Protein AF-A0A7S3PBX7-F1 (afdb_monomer_lite)

Secondary structure (DSSP, 8-state):
--S-------TBTTTB-S------EEETTEEES-TTTTPPP---HHHHHHHHHHHHHS---EEE---TT-PBPTTS-B------PPEEES-HHHHHHHHHHTSGGGTS--HHHHHHHTTTTSTTS--EEEEEETTTTEEEEE-------TTTT-

Organism: NCBI:txid265554

Structure (mmCIF, N/CA/C/O backbone):
data_AF-A0A7S3PBX7-F1
#
_entry.id   AF-A0A7S3PBX7-F1
#
loop_
_atom_site.group_PDB
_atom_site.id
_atom_site.type_symbol
_atom_site.label_atom_id
_atom_site.label_alt_id
_atom_site.label_comp_id
_atom_site.label_asym_id
_atom_site.label_entity_id
_atom_site.label_seq_id
_atom_site.pdbx_PDB_ins_code
_atom_site.Cartn_x
_atom_site.Cartn_y
_atom_site.Cartn_z
_atom_site.occupancy
_atom_site.B_iso_or_equiv
_atom_site.auth_seq_id
_atom_site.auth_comp_id
_atom_site.auth_asym_id
_atom_site.auth_atom_id
_atom_site.pdbx_PDB_model_num
ATOM 1 N N . MET A 1 1 ? 31.589 2.709 -25.641 1.00 61.72 1 MET A N 1
ATOM 2 C CA . MET A 1 1 ? 31.543 1.356 -25.037 1.00 61.72 1 MET A CA 1
ATOM 3 C C . MET A 1 1 ? 31.392 0.2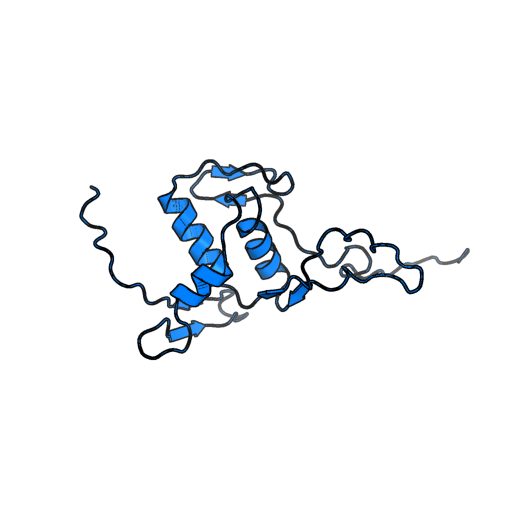75 -26.119 1.00 61.72 1 MET A C 1
ATOM 5 O O . MET A 1 1 ? 30.403 -0.437 -26.129 1.00 61.72 1 MET A O 1
ATOM 9 N N . GLY A 1 2 ? 32.336 0.148 -27.059 1.00 80.00 2 GLY A N 1
ATOM 10 C CA . GLY A 1 2 ? 32.162 -0.765 -28.207 1.00 80.00 2 GLY A CA 1
ATOM 11 C C . GLY A 1 2 ? 32.556 -2.228 -27.966 1.00 80.00 2 GLY A C 1
ATOM 12 O O . GLY A 1 2 ? 32.217 -3.072 -28.780 1.00 80.00 2 GLY A O 1
ATOM 13 N N . ASN A 1 3 ? 33.272 -2.531 -26.876 1.00 89.56 3 ASN A N 1
ATOM 14 C CA . ASN A 1 3 ? 33.897 -3.844 -26.653 1.00 89.56 3 ASN A CA 1
ATOM 15 C C . ASN A 1 3 ? 33.568 -4.449 -25.271 1.00 89.56 3 ASN A C 1
ATOM 17 O O . ASN A 1 3 ? 34.350 -5.218 -24.719 1.00 89.56 3 ASN A O 1
ATOM 21 N N . ALA A 1 4 ? 32.448 -4.042 -24.661 1.00 91.25 4 ALA A N 1
ATOM 22 C CA . ALA A 1 4 ? 31.996 -4.615 -23.394 1.00 91.25 4 ALA A CA 1
ATOM 23 C C . ALA A 1 4 ? 31.315 -5.969 -23.653 1.00 91.25 4 ALA A C 1
ATOM 25 O O . ALA A 1 4 ? 30.336 -6.023 -24.392 1.00 91.25 4 ALA A O 1
ATOM 26 N N . THR A 1 5 ? 31.817 -7.047 -23.045 1.00 91.94 5 THR A N 1
ATOM 27 C CA . THR A 1 5 ? 31.269 -8.408 -23.213 1.00 91.94 5 THR A CA 1
ATOM 28 C C . THR A 1 5 ? 30.254 -8.786 -22.135 1.00 91.94 5 THR A C 1
ATOM 30 O O . THR A 1 5 ? 29.434 -9.673 -22.352 1.00 91.94 5 THR A O 1
ATOM 33 N N . ASN A 1 6 ? 30.284 -8.110 -20.979 1.00 91.06 6 ASN A N 1
ATOM 34 C CA . ASN A 1 6 ? 29.420 -8.397 -19.835 1.00 91.06 6 ASN A CA 1
ATOM 35 C C . ASN A 1 6 ? 28.899 -7.094 -19.214 1.00 91.06 6 ASN A C 1
ATOM 37 O O . ASN A 1 6 ? 29.666 -6.154 -19.003 1.00 91.06 6 ASN A O 1
ATOM 41 N N . ILE A 1 7 ? 27.608 -7.067 -18.869 1.00 90.06 7 ILE A N 1
ATOM 42 C CA . ILE A 1 7 ? 26.978 -5.982 -18.110 1.00 90.06 7 ILE A CA 1
ATOM 43 C C . ILE A 1 7 ? 26.280 -6.594 -16.896 1.00 90.06 7 ILE A C 1
ATOM 45 O O . ILE A 1 7 ? 25.334 -7.366 -17.038 1.00 90.06 7 ILE A O 1
ATOM 49 N N . CYS A 1 8 ? 26.739 -6.227 -15.702 1.00 90.06 8 CYS A N 1
ATOM 50 C CA . CYS A 1 8 ? 26.118 -6.612 -14.439 1.00 90.06 8 CYS A CA 1
ATOM 51 C C . CYS A 1 8 ? 25.322 -5.417 -13.902 1.00 90.06 8 CYS A C 1
ATOM 53 O O . CYS A 1 8 ? 25.852 -4.610 -13.142 1.00 90.06 8 CYS A O 1
ATOM 55 N N . SER A 1 9 ? 24.076 -5.261 -14.349 1.00 90.62 9 SER A N 1
ATOM 56 C CA . SER A 1 9 ? 23.207 -4.167 -13.899 1.00 90.62 9 SER A CA 1
ATOM 57 C C . SER A 1 9 ? 22.480 -4.513 -12.604 1.00 90.62 9 SER A C 1
ATOM 59 O O . SER A 1 9 ? 21.980 -5.627 -12.442 1.00 90.62 9 SER A O 1
ATOM 61 N N . ASP A 1 10 ? 22.361 -3.529 -11.714 1.00 92.50 10 ASP A N 1
ATOM 62 C CA . ASP A 1 10 ? 21.442 -3.602 -10.579 1.00 92.50 10 ASP A CA 1
ATOM 63 C C . ASP A 1 10 ? 19.986 -3.415 -11.051 1.00 92.50 10 ASP A C 1
ATOM 65 O O . ASP A 1 10 ? 19.707 -2.804 -12.083 1.00 92.50 10 ASP A O 1
ATOM 69 N N . LYS A 1 11 ? 19.019 -3.947 -10.305 1.00 91.06 11 LYS A N 1
ATOM 70 C CA . LYS A 1 11 ? 17.596 -3.831 -10.636 1.00 91.06 11 LYS A CA 1
ATOM 71 C C . LYS A 1 11 ? 17.018 -2.491 -10.185 1.00 91.06 11 LYS A C 1
ATOM 73 O O . LYS A 1 11 ? 16.272 -1.845 -10.927 1.00 91.06 11 LYS A O 1
ATOM 78 N N . THR A 1 12 ? 17.292 -2.100 -8.946 1.00 82.38 12 THR A N 1
ATOM 79 C CA . THR A 1 12 ? 16.560 -1.016 -8.283 1.00 82.38 12 THR A CA 1
ATOM 80 C C . THR A 1 12 ? 17.247 0.317 -8.538 1.00 82.38 12 THR A C 1
ATOM 82 O O . THR A 1 12 ? 18.362 0.528 -8.092 1.00 82.38 12 THR A O 1
ATOM 85 N N . GLY A 1 13 ? 16.588 1.237 -9.244 1.00 80.00 13 GLY A N 1
ATOM 86 C CA . GLY A 1 13 ? 17.195 2.523 -9.610 1.00 80.00 13 GLY A CA 1
ATOM 87 C C . GLY A 1 13 ? 18.068 2.478 -10.869 1.00 80.00 13 GLY A C 1
ATOM 88 O O . GLY A 1 13 ? 18.607 3.508 -11.255 1.00 80.00 13 GLY A O 1
ATOM 89 N N . THR A 1 14 ? 18.187 1.322 -11.534 1.00 88.31 14 THR A N 1
ATOM 90 C CA . THR A 1 14 ? 18.795 1.205 -12.874 1.00 88.31 14 THR A CA 1
ATOM 91 C C . THR A 1 14 ? 17.811 0.597 -13.871 1.00 88.31 14 THR A C 1
ATOM 93 O O . THR A 1 14 ? 17.386 1.282 -14.792 1.00 88.31 14 THR A O 1
ATOM 96 N N . LEU A 1 15 ? 17.371 -0.653 -13.670 1.00 91.31 15 LEU A N 1
ATOM 97 C CA . LEU A 1 15 ? 16.342 -1.266 -14.532 1.00 91.31 15 LEU A CA 1
ATOM 98 C C . LEU A 1 15 ? 14.920 -0.794 -14.204 1.00 91.31 15 LEU A C 1
ATOM 100 O O . LEU A 1 15 ? 1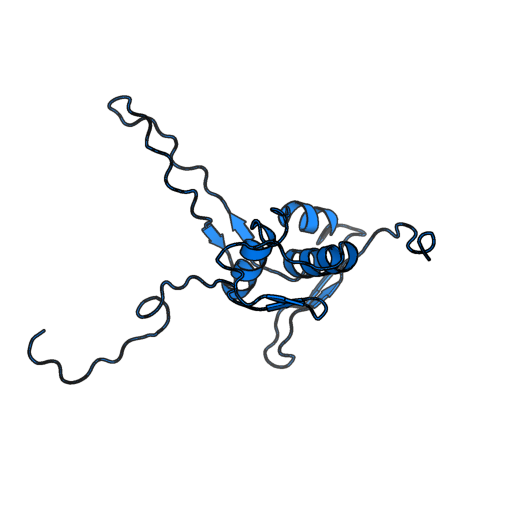4.011 -0.920 -15.018 1.00 91.31 15 LEU A O 1
ATOM 104 N N . THR A 1 16 ? 14.710 -0.287 -12.991 1.00 87.75 16 THR A N 1
ATOM 105 C CA . THR A 1 16 ? 13.412 0.189 -12.509 1.00 87.75 16 THR A CA 1
ATOM 106 C C . THR A 1 16 ? 13.546 1.591 -11.938 1.00 87.75 16 THR A C 1
ATOM 108 O O . THR A 1 16 ? 14.557 1.926 -11.324 1.00 87.75 16 THR A O 1
ATOM 111 N N . GLN A 1 17 ? 12.483 2.387 -12.051 1.00 85.06 17 GLN A N 1
ATOM 112 C CA . GLN A 1 17 ? 12.430 3.768 -11.552 1.00 85.06 17 GLN A CA 1
ATOM 113 C C . GLN A 1 17 ? 12.395 3.874 -10.018 1.00 85.06 17 GLN A C 1
ATOM 115 O O . GLN A 1 17 ? 12.172 4.952 -9.478 1.00 85.06 17 GLN A O 1
ATOM 120 N N . ASN A 1 18 ? 12.573 2.759 -9.296 1.00 83.94 18 ASN A N 1
ATOM 121 C CA . ASN A 1 18 ? 12.540 2.723 -7.835 1.00 83.94 18 ASN A CA 1
ATOM 122 C C . ASN A 1 18 ? 11.235 3.299 -7.237 1.00 83.94 18 ASN A C 1
ATOM 124 O O . ASN A 1 18 ? 11.214 3.797 -6.110 1.00 83.94 18 ASN A O 1
ATOM 128 N N . ARG A 1 19 ? 10.150 3.222 -8.017 1.00 85.38 19 ARG A N 1
ATOM 129 C CA . ARG A 1 19 ? 8.800 3.677 -7.692 1.00 85.38 19 ARG A CA 1
ATOM 130 C C . ARG A 1 19 ? 7.877 2.468 -7.733 1.00 85.38 19 ARG A C 1
ATOM 132 O O . ARG A 1 19 ? 7.699 1.857 -8.782 1.00 85.38 19 ARG A O 1
ATOM 139 N N . MET A 1 20 ? 7.334 2.108 -6.577 1.00 90.00 20 MET A N 1
ATOM 140 C CA . MET A 1 20 ? 6.411 0.984 -6.454 1.00 90.00 20 MET A CA 1
ATOM 141 C C . MET A 1 20 ? 4.985 1.479 -6.695 1.00 90.00 20 MET A C 1
ATOM 143 O O . MET A 1 20 ? 4.596 2.530 -6.186 1.00 90.00 20 MET A O 1
ATOM 147 N N . THR A 1 21 ? 4.205 0.716 -7.452 1.00 91.50 21 THR A N 1
ATOM 148 C CA . THR A 1 21 ? 2.774 0.944 -7.669 1.00 91.50 21 THR A CA 1
ATOM 149 C C . THR A 1 21 ? 2.030 -0.369 -7.484 1.00 91.50 21 THR A C 1
ATOM 151 O O . THR A 1 21 ? 2.570 -1.449 -7.736 1.00 91.50 21 THR A O 1
ATOM 154 N N . VAL A 1 22 ? 0.785 -0.287 -7.021 1.00 93.31 22 VAL A N 1
ATOM 155 C CA . VAL A 1 22 ? -0.120 -1.434 -7.074 1.00 93.31 22 VAL A CA 1
ATOM 156 C C . VAL A 1 22 ? -0.654 -1.500 -8.500 1.00 93.31 22 VAL A C 1
ATOM 158 O O . VAL A 1 22 ? -1.113 -0.485 -9.026 1.00 93.31 22 VAL A O 1
ATOM 161 N N . LEU A 1 23 ? -0.539 -2.667 -9.133 1.00 92.25 23 LEU A N 1
ATOM 162 C CA . LEU A 1 23 ? -1.081 -2.930 -10.473 1.00 92.25 23 LEU A CA 1
ATOM 163 C C . LEU A 1 23 ? -2.375 -3.740 -10.398 1.00 92.25 23 LEU A C 1
ATOM 165 O O . LEU A 1 23 ? -3.319 -3.468 -11.129 1.00 92.25 23 LEU A O 1
ATOM 169 N N . LYS A 1 24 ? -2.387 -4.758 -9.534 1.00 92.88 24 LYS A N 1
ATOM 170 C CA . LYS A 1 24 ? -3.489 -5.703 -9.368 1.00 92.88 24 LYS A CA 1
ATOM 171 C C . LYS A 1 24 ? -3.700 -6.007 -7.898 1.00 92.88 24 LYS A C 1
ATOM 173 O O . LYS A 1 24 ? -2.746 -5.969 -7.119 1.00 92.88 24 LYS A O 1
ATOM 178 N N . GLY A 1 25 ? -4.916 -6.393 -7.538 1.00 91.31 25 GLY A N 1
ATOM 179 C CA . GLY A 1 25 ? -5.220 -6.857 -6.191 1.00 91.31 25 GLY A CA 1
ATOM 180 C C . GLY A 1 25 ? -6.524 -7.636 -6.106 1.00 91.31 25 GLY A C 1
ATOM 181 O O . GLY A 1 25 ? -7.372 -7.573 -6.994 1.00 91.31 25 GLY A O 1
ATOM 182 N N . LEU A 1 26 ? -6.662 -8.386 -5.017 1.00 92.94 26 LEU A N 1
ATOM 183 C CA . LEU A 1 26 ? -7.892 -9.062 -4.626 1.00 92.94 26 LEU A CA 1
ATOM 184 C C . LEU A 1 26 ? -8.384 -8.404 -3.337 1.00 92.94 26 LEU A C 1
ATOM 186 O O . LEU A 1 26 ? -7.707 -8.476 -2.313 1.00 92.94 26 LEU A O 1
ATOM 190 N N . PHE A 1 27 ? -9.548 -7.770 -3.390 1.00 91.81 27 PHE A N 1
ATOM 191 C CA . PHE A 1 27 ? -10.103 -6.995 -2.286 1.00 91.81 27 PHE A CA 1
ATOM 192 C C . PHE A 1 27 ? -11.521 -7.481 -2.008 1.00 91.81 27 PHE A C 1
ATOM 194 O O . PHE A 1 27 ? -12.383 -7.347 -2.867 1.00 91.81 27 PHE A O 1
ATOM 201 N N . ALA A 1 28 ? -11.765 -8.062 -0.831 1.00 91.31 28 ALA A N 1
ATOM 202 C CA . ALA A 1 28 ? -13.076 -8.614 -0.467 1.00 91.31 28 ALA A CA 1
ATOM 203 C C . ALA A 1 28 ? -13.691 -9.492 -1.584 1.00 91.31 28 ALA A C 1
ATOM 205 O O . ALA A 1 28 ? -14.803 -9.247 -2.038 1.00 91.31 28 ALA A O 1
ATOM 206 N N . ASP A 1 29 ? -12.910 -10.468 -2.066 1.00 90.50 29 ASP A N 1
ATOM 207 C CA . ASP A 1 29 ? -13.238 -11.383 -3.179 1.00 90.50 29 ASP A CA 1
ATOM 208 C C . ASP A 1 29 ? -13.408 -10.725 -4.567 1.00 90.50 29 ASP A C 1
ATOM 210 O O . ASP A 1 29 ? -13.622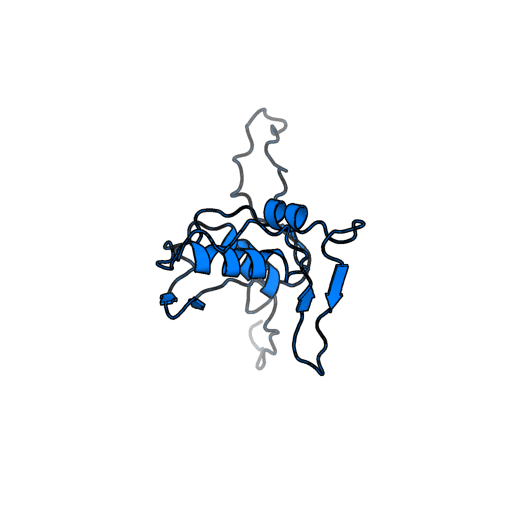 -11.389 -5.578 1.00 90.50 29 ASP A O 1
ATOM 214 N N . THR A 1 30 ? -13.213 -9.410 -4.660 1.00 90.06 30 THR A N 1
ATOM 215 C CA . THR A 1 30 ? -13.251 -8.670 -5.923 1.00 90.06 30 THR A CA 1
ATOM 216 C C . THR A 1 30 ? -11.849 -8.544 -6.503 1.00 90.06 30 THR A C 1
ATOM 218 O O . THR A 1 30 ? -10.953 -7.948 -5.897 1.00 90.06 30 THR A O 1
ATOM 221 N N . ARG A 1 31 ? -11.641 -9.113 -7.693 1.00 90.88 31 ARG A N 1
ATOM 222 C CA . ARG A 1 31 ? -10.384 -8.982 -8.441 1.00 90.88 31 ARG A CA 1
ATOM 223 C C . ARG A 1 31 ? -10.352 -7.649 -9.175 1.00 90.88 31 ARG A C 1
ATOM 225 O O . ARG A 1 31 ? -11.289 -7.304 -9.887 1.00 90.88 31 ARG A O 1
ATOM 232 N N . CYS A 1 32 ? -9.248 -6.932 -9.029 1.00 88.69 32 CYS A N 1
ATOM 233 C CA . CYS A 1 32 ? -8.940 -5.735 -9.791 1.00 88.69 32 CYS A CA 1
ATOM 234 C C . CYS A 1 32 ? -7.647 -5.993 -10.567 1.00 88.69 32 CYS A C 1
ATOM 236 O O . CYS A 1 32 ? -6.582 -6.152 -9.967 1.00 88.69 32 CYS A O 1
ATOM 238 N N . ASP A 1 33 ? -7.757 -6.092 -11.891 1.00 86.69 33 ASP A N 1
ATOM 239 C CA . ASP A 1 33 ? -6.631 -6.369 -12.790 1.00 86.69 33 ASP A CA 1
ATOM 240 C C . ASP A 1 33 ? -5.860 -5.118 -13.212 1.00 86.69 33 ASP A C 1
ATOM 242 O O . ASP A 1 33 ? -4.786 -5.239 -13.801 1.00 86.69 33 ASP A O 1
ATOM 246 N N . ASP A 1 34 ? -6.401 -3.936 -12.934 1.00 85.44 34 ASP A N 1
ATOM 247 C CA . ASP A 1 34 ? -5.754 -2.682 -13.277 1.00 85.44 34 ASP A CA 1
ATOM 248 C C . ASP A 1 34 ? -6.145 -1.568 -12.308 1.00 85.44 34 ASP A C 1
ATOM 250 O O . ASP A 1 34 ? -7.179 -0.908 -12.434 1.00 85.44 34 ASP A O 1
ATOM 254 N N . THR A 1 35 ? -5.277 -1.352 -11.328 1.00 82.81 35 THR A N 1
ATOM 255 C CA . THR A 1 35 ? -5.364 -0.223 -10.405 1.00 82.81 35 THR A CA 1
ATOM 256 C C . THR A 1 35 ? -4.611 1.012 -10.909 1.00 82.81 35 THR A C 1
ATOM 258 O O . THR A 1 35 ? -4.771 2.089 -10.338 1.00 82.81 35 THR A O 1
ATOM 261 N N . ILE A 1 36 ? -3.812 0.902 -11.980 1.00 80.94 36 ILE A N 1
ATOM 262 C CA . ILE A 1 36 ? -3.039 2.025 -12.540 1.00 80.94 36 ILE A CA 1
ATOM 263 C C . ILE A 1 36 ? -3.962 3.001 -13.254 1.00 80.94 36 ILE A C 1
ATOM 265 O O . ILE A 1 36 ? -3.827 4.210 -13.070 1.00 80.94 36 ILE A O 1
ATOM 269 N N . ASN A 1 37 ? -4.944 2.479 -13.986 1.00 82.69 37 ASN A N 1
ATOM 270 C CA . ASN A 1 37 ? -5.991 3.285 -14.612 1.00 82.69 37 ASN A CA 1
ATOM 271 C C . ASN A 1 37 ? -6.982 3.883 -13.599 1.00 82.69 37 ASN A C 1
ATOM 273 O O . ASN A 1 37 ? -7.934 4.557 -13.988 1.00 82.69 37 ASN A O 1
ATOM 277 N N . ARG A 1 38 ? -6.744 3.664 -12.294 1.00 79.81 38 ARG A N 1
ATOM 278 C CA . ARG A 1 38 ? -7.518 4.209 -11.171 1.00 79.81 38 ARG A CA 1
ATOM 279 C C . ARG A 1 38 ? -9.018 3.940 -11.307 1.00 79.81 38 ARG A C 1
ATOM 281 O O . ARG A 1 38 ? -9.835 4.758 -10.891 1.00 79.81 38 ARG A O 1
ATOM 288 N N . VAL A 1 39 ? -9.367 2.797 -11.899 1.00 83.00 39 VAL A N 1
ATOM 289 C CA . VAL A 1 39 ? -10.756 2.361 -12.029 1.00 83.00 39 VAL A CA 1
ATOM 290 C C . VAL A 1 39 ? -11.309 2.143 -10.619 1.00 83.00 39 VAL A C 1
ATOM 292 O O . VAL A 1 39 ? -10.680 1.414 -9.845 1.00 83.00 39 VAL A O 1
ATOM 295 N N . PRO A 1 40 ? -12.446 2.766 -10.260 1.00 83.00 40 PRO A N 1
ATOM 296 C CA . PRO A 1 40 ? -13.043 2.591 -8.946 1.00 83.00 40 PRO A CA 1
ATOM 297 C C . PRO A 1 40 ? -13.321 1.121 -8.657 1.00 83.00 40 PRO A C 1
ATOM 299 O O . PRO A 1 40 ? -13.860 0.400 -9.502 1.00 83.00 40 PRO A O 1
ATOM 302 N N . ILE A 1 41 ? -12.971 0.672 -7.456 1.00 86.88 41 ILE A N 1
ATOM 303 C CA . ILE A 1 41 ? -13.251 -0.702 -7.066 1.00 86.88 41 ILE A CA 1
ATOM 304 C C . ILE A 1 41 ? -14.724 -0.908 -6.710 1.00 86.88 41 ILE A C 1
ATOM 306 O O . ILE A 1 41 ? -15.345 -0.110 -6.010 1.00 86.88 41 ILE A O 1
ATOM 310 N N . LEU A 1 42 ? -15.272 -2.038 -7.153 1.00 87.38 42 LEU A N 1
ATOM 311 C CA . LEU A 1 42 ? -16.630 -2.472 -6.847 1.00 87.38 42 LEU A CA 1
ATOM 312 C C . LEU A 1 42 ? -16.634 -3.399 -5.623 1.00 87.38 42 LEU A C 1
ATOM 314 O O . LEU A 1 42 ? -16.784 -4.607 -5.754 1.00 87.38 42 LEU A O 1
ATOM 318 N N . VAL A 1 43 ? -16.463 -2.835 -4.426 1.00 89.38 43 VAL A N 1
ATOM 319 C CA . VAL A 1 43 ? -16.632 -3.556 -3.148 1.00 89.38 43 VAL A CA 1
ATOM 320 C C . VAL A 1 43 ? -17.694 -2.888 -2.278 1.00 89.38 43 VAL A C 1
ATOM 322 O O . VAL A 1 43 ? -18.052 -1.727 -2.484 1.00 89.38 43 VAL A O 1
ATOM 325 N N . SER A 1 44 ? -18.210 -3.610 -1.278 1.00 91.56 44 SER A N 1
ATOM 326 C CA . SER A 1 44 ? -19.122 -3.011 -0.302 1.00 91.56 44 SER A CA 1
ATOM 327 C C . SER A 1 44 ? -18.429 -1.862 0.442 1.00 91.56 44 SER A C 1
ATOM 329 O O . SER A 1 44 ? -17.248 -1.953 0.783 1.00 91.56 44 SER A O 1
ATOM 331 N N . LYS A 1 45 ? -19.171 -0.783 0.727 1.00 89.38 45 LYS A N 1
ATOM 332 C CA . LYS A 1 45 ? -18.629 0.406 1.416 1.00 89.38 45 LYS A CA 1
ATOM 333 C C . LYS A 1 45 ? -17.931 0.040 2.727 1.00 89.38 45 LYS A C 1
ATOM 335 O O . LYS A 1 45 ? -16.821 0.485 2.985 1.00 89.38 45 LYS A O 1
ATOM 340 N N . ARG A 1 46 ? -18.539 -0.869 3.492 1.00 89.62 46 ARG A N 1
ATOM 341 C CA . ARG A 1 46 ? -17.994 -1.377 4.753 1.00 89.62 46 ARG A CA 1
ATOM 342 C C . ARG A 1 46 ? -16.660 -2.105 4.572 1.00 89.62 46 ARG A C 1
ATOM 344 O O . ARG A 1 46 ? -15.742 -1.898 5.355 1.00 89.62 46 ARG A O 1
ATOM 351 N N . ALA A 1 47 ? -16.533 -2.956 3.552 1.00 91.31 47 ALA A N 1
ATOM 352 C CA . ALA A 1 47 ? -15.266 -3.630 3.274 1.00 91.31 47 ALA A CA 1
ATOM 353 C C . ALA A 1 47 ? -14.189 -2.629 2.836 1.00 91.31 47 ALA A C 1
ATOM 355 O O . ALA A 1 47 ? -13.053 -2.714 3.300 1.00 91.31 47 ALA A O 1
ATOM 356 N N . LEU A 1 48 ? -14.559 -1.660 1.993 1.00 91.88 48 LEU A N 1
ATOM 357 C CA . LEU A 1 48 ? -13.660 -0.600 1.548 1.00 91.88 48 LEU A CA 1
ATOM 358 C C . LEU A 1 48 ? -13.134 0.227 2.728 1.00 91.88 48 LEU A C 1
ATOM 360 O O . LEU A 1 48 ? -11.934 0.464 2.808 1.00 91.88 48 LEU A O 1
ATOM 364 N N . GLU A 1 49 ? -13.996 0.596 3.677 1.00 90.62 49 GLU A N 1
ATOM 365 C CA . GLU A 1 49 ? -13.605 1.321 4.891 1.00 90.62 49 GLU A CA 1
ATOM 366 C C . GLU A 1 49 ? -12.541 0.574 5.703 1.00 90.62 49 GLU A C 1
ATOM 368 O O . GLU A 1 49 ? -11.536 1.178 6.078 1.00 90.62 49 GLU A O 1
ATOM 373 N N . PHE A 1 50 ? -12.714 -0.735 5.930 1.00 91.12 50 PHE A N 1
ATOM 374 C CA . PHE A 1 50 ? -11.719 -1.546 6.641 1.00 91.12 50 PHE A CA 1
ATOM 375 C C . PHE A 1 50 ? -10.401 -1.676 5.871 1.00 91.12 50 PHE A C 1
ATOM 377 O O . PHE A 1 50 ? -9.331 -1.654 6.479 1.00 91.12 50 PHE A O 1
ATOM 384 N N . ILE A 1 51 ? -10.462 -1.810 4.544 1.00 93.19 51 ILE A N 1
ATOM 385 C CA . ILE A 1 51 ? -9.268 -1.894 3.695 1.00 93.19 51 ILE A CA 1
ATOM 386 C C . ILE A 1 51 ? -8.487 -0.580 3.752 1.00 93.19 51 ILE A C 1
ATOM 388 O O . ILE A 1 51 ? -7.282 -0.600 3.998 1.00 93.19 51 ILE A O 1
ATOM 392 N N . LEU A 1 52 ? -9.165 0.554 3.564 1.00 93.06 52 LEU A N 1
ATOM 393 C CA . LEU A 1 52 ? -8.548 1.882 3.585 1.00 93.06 52 LEU A CA 1
ATOM 394 C C . LEU A 1 52 ? -7.957 2.206 4.950 1.00 93.06 52 LEU A C 1
ATOM 396 O O . LEU A 1 52 ? -6.840 2.708 5.043 1.00 93.06 52 LEU A O 1
ATOM 400 N N . GLU A 1 53 ? -8.659 1.848 6.019 1.00 91.00 53 GLU A N 1
ATOM 401 C CA . GLU A 1 53 ? -8.129 1.992 7.364 1.00 91.00 53 GLU A CA 1
ATOM 402 C C . GLU A 1 53 ? -6.908 1.105 7.611 1.00 91.00 53 GLU A C 1
ATOM 404 O O . GLU A 1 53 ? -5.923 1.578 8.175 1.00 91.00 53 GLU A O 1
ATOM 409 N N . GLY A 1 54 ? -6.932 -0.153 7.164 1.00 91.62 54 GLY A N 1
ATOM 410 C CA . GLY A 1 54 ? -5.782 -1.050 7.254 1.00 91.62 54 GLY A CA 1
ATOM 411 C C . GLY A 1 54 ? -4.566 -0.499 6.509 1.00 91.62 54 GLY A C 1
ATOM 412 O O . GLY A 1 54 ? -3.466 -0.488 7.060 1.00 91.62 54 GLY A O 1
ATOM 413 N N . ILE A 1 55 ? -4.768 0.022 5.295 1.00 93.75 55 ILE A N 1
ATOM 414 C CA . ILE A 1 55 ? -3.726 0.672 4.490 1.00 93.75 55 ILE A CA 1
ATOM 415 C C . ILE A 1 55 ? -3.177 1.916 5.201 1.00 93.75 55 ILE A C 1
ATOM 417 O O . ILE A 1 55 ? -1.961 2.088 5.292 1.00 93.75 55 ILE A O 1
ATOM 421 N N . ALA A 1 56 ? -4.058 2.772 5.723 1.00 91.88 56 ALA A N 1
ATOM 422 C CA . ALA A 1 56 ? -3.665 4.006 6.386 1.00 91.88 56 ALA A CA 1
ATOM 423 C C . ALA A 1 56 ? -2.933 3.733 7.708 1.00 91.88 56 ALA A C 1
ATOM 425 O O . ALA A 1 56 ? -1.876 4.309 7.943 1.00 91.88 56 ALA A O 1
ATOM 426 N N . CYS A 1 57 ? -3.453 2.848 8.559 1.00 90.38 57 CYS A N 1
ATOM 427 C CA . CYS A 1 57 ? -2.947 2.626 9.915 1.00 90.38 57 CYS A CA 1
ATOM 428 C C . CYS A 1 57 ? -1.765 1.653 9.979 1.00 90.38 57 CYS A C 1
ATOM 430 O O . CYS A 1 57 ? -0.883 1.818 10.819 1.00 90.38 57 CYS A O 1
ATOM 432 N N . CYS A 1 58 ? -1.725 0.628 9.121 1.00 91.31 58 CYS A N 1
ATOM 433 C CA . CYS A 1 58 ? -0.656 -0.374 9.112 1.00 91.31 58 CYS A CA 1
ATOM 434 C C . CYS A 1 58 ? 0.483 0.032 8.164 1.00 91.31 58 CYS A C 1
ATOM 436 O O . CYS A 1 58 ? 0.982 -0.773 7.377 1.00 91.31 58 CYS A O 1
ATOM 438 N N . SER A 1 59 ? 0.877 1.304 8.219 1.00 90.62 59 SER A N 1
ATOM 439 C CA . SER A 1 59 ? 1.912 1.863 7.363 1.00 90.62 59 SER A CA 1
ATOM 440 C C . SER A 1 59 ? 2.772 2.864 8.133 1.00 90.62 59 SER A C 1
ATOM 442 O O . SER A 1 59 ? 2.286 3.711 8.877 1.00 90.62 59 SER A O 1
ATOM 444 N N . THR A 1 60 ? 4.080 2.750 7.930 1.00 89.12 60 THR A N 1
ATOM 445 C CA . THR A 1 60 ? 5.115 3.669 8.422 1.00 89.12 60 THR A CA 1
ATOM 446 C C . THR A 1 60 ? 5.504 4.713 7.378 1.00 89.12 60 THR A C 1
ATOM 448 O O . THR A 1 60 ? 6.110 5.728 7.716 1.00 89.12 60 THR A O 1
ATOM 451 N N . ALA A 1 61 ? 5.149 4.485 6.111 1.00 91.56 61 ALA A N 1
ATOM 452 C CA . ALA A 1 61 ? 5.380 5.434 5.033 1.00 91.56 61 ALA A CA 1
ATOM 453 C C . ALA A 1 61 ? 4.482 6.670 5.171 1.00 91.56 61 ALA A C 1
ATOM 455 O O . ALA A 1 61 ? 3.374 6.591 5.703 1.00 91.56 61 ALA A O 1
ATOM 456 N N . ARG A 1 62 ? 4.954 7.809 4.666 1.00 88.75 62 ARG A N 1
ATOM 457 C CA . ARG A 1 62 ? 4.211 9.066 4.581 1.00 88.75 62 ARG A CA 1
ATOM 458 C C . ARG A 1 62 ? 4.390 9.665 3.195 1.00 88.75 62 ARG A C 1
ATOM 460 O O . ARG A 1 62 ? 5.493 9.652 2.647 1.00 88.75 62 ARG A O 1
ATOM 467 N N . ILE A 1 63 ? 3.305 10.196 2.651 1.00 89.44 63 ILE A N 1
ATOM 468 C CA . ILE A 1 63 ? 3.307 10.902 1.375 1.00 89.44 63 ILE A CA 1
ATOM 469 C C . ILE A 1 63 ? 3.328 12.393 1.684 1.00 89.44 63 ILE A C 1
ATOM 471 O O . ILE A 1 63 ? 2.509 12.878 2.454 1.00 89.44 63 ILE A O 1
ATOM 475 N N . VAL A 1 64 ? 4.288 13.112 1.115 1.00 87.12 64 VAL A N 1
ATOM 476 C CA . VAL A 1 64 ? 4.384 14.562 1.253 1.00 87.12 64 VAL A CA 1
ATOM 477 C C . VAL A 1 64 ? 4.269 15.173 -0.130 1.00 87.12 64 VAL A C 1
ATOM 479 O O . VAL A 1 64 ? 5.049 14.880 -1.039 1.00 87.12 64 VAL A O 1
ATOM 482 N N . TYR A 1 65 ? 3.278 16.034 -0.290 1.00 82.75 65 TYR A N 1
ATOM 483 C CA . TYR A 1 65 ? 3.115 16.823 -1.494 1.00 82.75 65 TYR A CA 1
ATOM 484 C C . TYR A 1 65 ? 3.829 18.153 -1.294 1.00 82.75 65 TYR A C 1
ATOM 486 O O . TYR A 1 65 ? 3.313 19.037 -0.612 1.00 82.75 65 TYR A O 1
ATOM 494 N N . ASN A 1 66 ? 5.017 18.293 -1.877 1.00 71.62 66 ASN A N 1
ATOM 495 C CA . ASN A 1 66 ? 5.687 19.583 -1.893 1.00 71.62 66 ASN A CA 1
ATOM 496 C C . ASN A 1 66 ? 4.863 20.536 -2.770 1.00 71.62 66 ASN A C 1
ATOM 498 O O . ASN A 1 66 ? 4.476 20.191 -3.885 1.00 71.62 66 ASN A O 1
ATOM 502 N N . ASN A 1 67 ? 4.542 21.712 -2.235 1.00 60.03 67 ASN A N 1
ATOM 503 C CA . ASN A 1 67 ? 3.889 22.790 -2.984 1.00 60.03 67 ASN A CA 1
ATOM 504 C C . ASN A 1 67 ? 4.918 23.712 -3.669 1.00 60.03 67 ASN A C 1
ATOM 506 O O . ASN A 1 67 ? 4.554 24.781 -4.152 1.00 60.03 67 ASN A O 1
ATOM 510 N N . SER A 1 68 ? 6.197 23.338 -3.671 1.00 55.69 68 SER A N 1
ATOM 511 C CA . SER A 1 68 ? 7.253 24.064 -4.368 1.00 55.69 68 SER A CA 1
ATOM 512 C C . SER A 1 68 ? 7.109 23.813 -5.865 1.00 55.69 68 SER A C 1
ATOM 514 O O . SER A 1 68 ? 7.432 22.727 -6.337 1.00 55.69 68 SER A O 1
ATOM 516 N N . ASP A 1 69 ? 6.446 24.748 -6.545 1.00 49.69 69 ASP A N 1
ATOM 517 C CA . ASP A 1 69 ? 7.039 25.578 -7.615 1.00 49.69 69 ASP A CA 1
ATOM 518 C C . ASP A 1 69 ? 5.934 26.325 -8.384 1.00 49.69 69 ASP A C 1
ATOM 520 O O . ASP A 1 69 ? 5.858 26.335 -9.605 1.00 49.69 69 ASP A O 1
ATOM 524 N N . GLY A 1 70 ? 5.040 26.985 -7.639 1.00 48.44 70 GLY A N 1
ATOM 525 C CA . GLY A 1 70 ? 4.319 28.159 -8.135 1.00 48.44 70 GLY A CA 1
ATOM 526 C C . GLY A 1 70 ? 5.138 29.406 -7.818 1.00 48.44 70 GLY A C 1
ATOM 527 O O . GLY A 1 70 ? 4.718 30.229 -7.008 1.00 48.44 70 GLY A O 1
ATOM 528 N N . GLY A 1 71 ? 6.361 29.461 -8.340 1.00 53.41 71 GLY A N 1
ATOM 529 C CA . GLY A 1 71 ? 7.184 30.663 -8.331 1.00 53.41 71 GLY A CA 1
ATOM 530 C C . GLY A 1 71 ? 6.876 31.507 -9.562 1.00 53.41 71 GLY A C 1
ATOM 531 O O . GLY A 1 71 ? 6.450 30.989 -10.593 1.00 53.41 71 GLY A O 1
ATOM 532 N N . ILE A 1 72 ? 7.075 32.811 -9.435 1.00 54.66 72 ILE A N 1
ATOM 533 C CA . ILE A 1 72 ? 7.209 33.701 -10.586 1.00 54.66 72 ILE A CA 1
ATOM 534 C C . ILE A 1 72 ? 8.693 33.658 -10.950 1.00 54.66 72 ILE A C 1
ATOM 536 O O . ILE A 1 72 ? 9.522 33.904 -10.070 1.00 54.66 72 ILE A O 1
ATOM 540 N N . ASP A 1 73 ? 9.030 33.326 -12.194 1.00 56.25 73 ASP A N 1
ATOM 541 C CA . ASP A 1 73 ? 10.400 33.512 -12.687 1.00 56.25 73 ASP A CA 1
ATOM 542 C C . ASP A 1 73 ? 10.787 35.005 -12.601 1.00 56.25 73 ASP A C 1
ATOM 544 O O . ASP A 1 73 ? 9.913 35.876 -12.548 1.00 56.25 73 ASP A O 1
ATOM 548 N N . GLU A 1 74 ? 12.086 35.334 -12.620 1.00 60.88 74 GLU A N 1
ATOM 549 C CA . GLU A 1 74 ? 12.575 36.732 -12.599 1.00 60.88 74 GLU A CA 1
ATOM 550 C C . GLU A 1 74 ? 12.009 37.589 -13.759 1.00 60.88 74 GLU A C 1
ATOM 552 O O . GLU A 1 74 ? 11.956 38.814 -13.656 1.00 60.88 74 GLU A O 1
ATOM 557 N N . ASP A 1 75 ? 11.500 36.942 -14.815 1.00 66.50 75 ASP A N 1
ATOM 558 C CA . ASP A 1 75 ? 10.832 37.543 -15.978 1.00 66.50 75 ASP A CA 1
ATOM 559 C C . ASP A 1 75 ? 9.296 37.677 -15.844 1.00 66.50 75 ASP A C 1
ATOM 561 O O . ASP A 1 75 ? 8.617 38.089 -16.786 1.00 66.50 75 ASP A O 1
ATOM 565 N N . GLY A 1 76 ? 8.711 37.340 -14.689 1.00 59.38 76 GLY A N 1
ATOM 566 C CA . GLY A 1 76 ? 7.278 37.518 -14.418 1.00 59.38 76 GLY A CA 1
ATOM 567 C C . GLY A 1 76 ? 6.353 36.457 -15.029 1.00 59.38 76 GLY A C 1
ATOM 568 O O . GLY A 1 76 ? 5.135 36.643 -15.023 1.00 59.38 76 GLY A O 1
ATOM 569 N N . ASN A 1 77 ? 6.900 35.345 -15.527 1.00 59.03 77 ASN A N 1
ATOM 570 C CA . ASN A 1 77 ? 6.109 34.206 -15.993 1.00 59.03 77 ASN A CA 1
ATOM 571 C C . ASN A 1 77 ? 5.768 33.256 -14.837 1.00 59.03 77 ASN A C 1
ATOM 573 O O . ASN A 1 77 ? 6.603 32.956 -13.985 1.00 59.03 77 ASN A O 1
ATOM 577 N N . GLU A 1 78 ? 4.522 32.781 -14.820 1.00 59.50 78 GLU A N 1
ATOM 578 C CA . GLU A 1 78 ? 4.057 31.758 -13.885 1.00 59.50 78 GLU A CA 1
ATOM 579 C C . GLU A 1 78 ? 4.685 30.418 -14.290 1.00 59.50 78 GLU A C 1
ATOM 581 O O . GLU A 1 78 ? 4.421 29.917 -15.388 1.00 59.50 78 GLU A O 1
ATOM 586 N N . ILE A 1 79 ? 5.536 29.848 -13.431 1.00 57.81 79 ILE A N 1
ATOM 587 C CA . ILE A 1 79 ? 6.100 28.517 -13.667 1.00 57.81 79 ILE A CA 1
ATOM 588 C C . ILE A 1 79 ? 4.922 27.539 -13.751 1.00 57.81 79 ILE A C 1
ATOM 590 O O . ILE A 1 79 ? 4.118 27.410 -12.821 1.00 57.81 79 ILE A O 1
ATOM 594 N N . ILE A 1 80 ? 4.776 26.893 -14.911 1.00 52.56 80 ILE A N 1
ATOM 595 C CA . ILE A 1 80 ? 3.708 25.928 -15.174 1.00 52.56 80 ILE A CA 1
ATOM 596 C C . ILE A 1 80 ? 3.833 24.831 -14.121 1.00 52.56 80 ILE A C 1
ATOM 598 O O . ILE A 1 80 ? 4.833 24.119 -14.102 1.00 52.56 80 ILE A O 1
ATOM 602 N N . LYS A 1 81 ? 2.816 24.712 -13.257 1.00 49.12 81 LYS A N 1
ATOM 603 C CA . LYS A 1 81 ? 2.701 23.687 -12.210 1.00 49.12 81 LYS A CA 1
ATOM 604 C C . LYS A 1 81 ? 3.095 22.323 -12.775 1.00 49.12 81 LYS A C 1
ATOM 606 O O . LYS A 1 81 ? 2.283 21.692 -13.456 1.00 49.12 81 LYS A O 1
ATOM 611 N N . GLU A 1 82 ? 4.311 21.863 -12.488 1.00 51.22 82 GLU A N 1
ATOM 612 C CA . GLU A 1 82 ? 4.676 20.480 -12.760 1.00 51.22 82 GLU A CA 1
ATOM 613 C C . GLU A 1 82 ? 3.662 19.580 -12.046 1.00 51.22 82 GLU A C 1
ATOM 615 O O . GLU A 1 82 ? 3.220 19.881 -10.928 1.00 51.22 82 GLU A O 1
ATOM 620 N N . GLU A 1 83 ? 3.224 18.507 -12.718 1.00 53.72 83 GLU A N 1
ATOM 621 C CA . GLU A 1 83 ? 2.335 17.513 -12.120 1.00 53.72 83 GLU A CA 1
ATOM 622 C C . GLU A 1 83 ? 2.871 17.159 -10.736 1.00 53.72 83 GLU A C 1
ATOM 624 O O . GLU A 1 83 ? 3.982 16.653 -10.617 1.00 53.72 83 GLU A O 1
ATOM 629 N N . LYS A 1 84 ? 2.092 17.466 -9.694 1.00 63.94 84 LYS A N 1
ATOM 630 C CA . LYS A 1 84 ? 2.494 17.403 -8.286 1.00 63.94 84 LYS A CA 1
ATOM 631 C C . LYS A 1 84 ? 3.010 16.006 -7.934 1.00 63.94 84 LYS A C 1
ATOM 633 O O . LYS A 1 84 ? 2.237 15.149 -7.501 1.00 63.94 84 LYS A O 1
ATOM 638 N N . THR A 1 85 ? 4.299 15.736 -8.142 1.00 67.75 85 THR A N 1
ATOM 639 C CA . THR A 1 85 ? 4.842 14.405 -7.885 1.00 67.75 85 THR A CA 1
ATOM 640 C C . THR A 1 85 ? 4.927 14.217 -6.373 1.00 67.75 85 THR A C 1
ATOM 642 O O . THR A 1 85 ? 5.616 14.989 -5.703 1.00 67.75 85 THR A O 1
ATOM 645 N N . PRO A 1 86 ? 4.220 13.228 -5.800 1.00 82.44 86 PRO A N 1
ATOM 646 C CA . PRO A 1 86 ? 4.277 12.988 -4.369 1.00 82.44 86 PRO A CA 1
ATOM 647 C C . PRO A 1 86 ? 5.684 12.546 -3.981 1.00 82.44 86 PRO A C 1
ATOM 649 O O . PRO A 1 86 ? 6.217 11.581 -4.537 1.00 82.44 86 PRO A O 1
ATOM 652 N N . THR A 1 87 ? 6.266 13.209 -2.986 1.00 87.19 87 THR A N 1
ATOM 653 C CA . THR A 1 87 ? 7.493 12.724 -2.359 1.00 87.19 87 THR A CA 1
ATOM 654 C C . THR A 1 87 ? 7.139 11.647 -1.340 1.00 87.19 87 THR A C 1
ATOM 656 O O . THR A 1 87 ? 6.254 11.810 -0.499 1.00 87.19 87 THR A O 1
ATOM 659 N N . ILE A 1 88 ? 7.800 10.498 -1.456 1.00 90.00 88 ILE A N 1
ATOM 660 C CA . ILE A 1 88 ? 7.543 9.327 -0.621 1.00 90.00 88 ILE A CA 1
ATOM 661 C C . ILE A 1 88 ? 8.626 9.249 0.450 1.00 90.00 88 ILE A C 1
ATOM 663 O O . ILE A 1 88 ? 9.806 9.110 0.131 1.00 90.00 88 ILE A O 1
ATOM 667 N N . ILE A 1 89 ? 8.219 9.272 1.717 1.00 89.75 89 ILE A N 1
ATOM 668 C CA . ILE A 1 89 ? 9.109 9.091 2.864 1.00 89.75 89 ILE A CA 1
ATOM 669 C C . ILE A 1 89 ? 8.787 7.743 3.510 1.00 89.75 89 ILE A C 1
ATOM 671 O O . ILE A 1 89 ? 7.654 7.502 3.915 1.00 89.75 89 ILE A O 1
ATOM 675 N N . GLY A 1 90 ? 9.783 6.863 3.626 1.00 89.88 90 GLY A N 1
ATOM 676 C CA . GLY A 1 90 ? 9.638 5.537 4.234 1.00 89.88 90 GLY A CA 1
ATOM 677 C C . GLY A 1 90 ? 9.614 4.395 3.215 1.00 89.88 90 GLY A C 1
ATOM 678 O O . GLY A 1 90 ? 10.221 4.476 2.145 1.00 89.88 90 GLY A O 1
ATOM 679 N N . ASN A 1 91 ? 8.955 3.291 3.570 1.00 91.31 91 ASN A N 1
ATOM 680 C CA . ASN A 1 91 ? 8.959 2.078 2.757 1.00 91.31 91 ASN A CA 1
ATOM 681 C C . ASN A 1 91 ? 8.136 2.254 1.468 1.00 91.31 91 ASN A C 1
ATOM 683 O O . ASN A 1 91 ? 6.947 2.570 1.503 1.00 91.31 91 ASN A O 1
ATOM 687 N N . LYS A 1 92 ? 8.763 1.994 0.317 1.00 91.00 92 LYS A N 1
ATOM 688 C CA . LYS A 1 92 ? 8.170 2.207 -1.014 1.00 91.00 92 LYS A CA 1
ATOM 689 C C . LYS A 1 92 ? 6.953 1.326 -1.269 1.00 91.00 92 LYS A C 1
ATOM 691 O O . LYS A 1 92 ? 6.014 1.773 -1.917 1.00 91.00 92 LYS A O 1
ATOM 696 N N . THR A 1 93 ? 6.947 0.101 -0.748 1.00 92.56 93 THR A N 1
ATOM 697 C CA . THR A 1 93 ? 5.805 -0.814 -0.900 1.00 92.56 93 THR A CA 1
ATOM 698 C C . THR A 1 93 ? 4.590 -0.327 -0.116 1.00 92.56 93 THR A C 1
ATOM 700 O O . THR A 1 93 ? 3.475 -0.361 -0.622 1.00 92.56 93 THR A O 1
ATOM 703 N N . GLU A 1 94 ? 4.801 0.180 1.099 1.00 94.12 94 GLU A N 1
ATOM 704 C CA . GLU A 1 94 ? 3.725 0.763 1.904 1.00 94.12 94 GLU A CA 1
ATOM 705 C C . GLU A 1 94 ? 3.196 2.050 1.262 1.00 94.12 94 GLU A C 1
ATOM 707 O O . GLU A 1 94 ? 1.989 2.250 1.169 1.00 94.12 94 GLU A O 1
ATOM 712 N N . ALA A 1 95 ? 4.092 2.886 0.735 1.00 93.00 95 ALA A N 1
ATOM 713 C CA . ALA A 1 95 ? 3.708 4.097 0.021 1.00 93.00 95 ALA A CA 1
ATOM 714 C C . ALA A 1 95 ? 2.888 3.819 -1.245 1.00 93.00 95 ALA A C 1
ATOM 716 O O . ALA A 1 95 ? 1.985 4.586 -1.561 1.00 93.00 95 ALA A O 1
ATOM 717 N N . ALA A 1 96 ? 3.157 2.717 -1.950 1.00 93.81 96 ALA A N 1
ATOM 718 C CA . ALA A 1 96 ? 2.349 2.301 -3.093 1.00 93.81 96 ALA A CA 1
ATOM 719 C C . ALA A 1 96 ? 0.888 2.028 -2.700 1.00 93.81 96 ALA A C 1
ATOM 721 O O . ALA A 1 96 ? -0.019 2.382 -3.452 1.00 93.81 96 ALA A O 1
ATOM 722 N N . LEU A 1 97 ? 0.655 1.437 -1.521 1.00 94.38 97 LEU A N 1
ATOM 723 C CA . LEU A 1 97 ? -0.694 1.216 -0.991 1.00 94.38 97 LEU A CA 1
ATOM 724 C C . LEU A 1 97 ? -1.364 2.533 -0.583 1.00 94.38 97 LEU A C 1
ATOM 726 O O . LEU A 1 97 ? -2.535 2.732 -0.886 1.00 94.38 97 LEU A O 1
ATOM 730 N N . LEU A 1 98 ? -0.629 3.453 0.048 1.00 93.81 98 LEU A N 1
ATOM 731 C CA . LEU A 1 98 ? -1.163 4.777 0.388 1.00 93.81 98 LEU A CA 1
ATOM 732 C C . LEU A 1 98 ? -1.539 5.577 -0.868 1.00 93.81 98 LEU A C 1
ATOM 734 O O . LEU A 1 98 ? -2.611 6.168 -0.921 1.00 93.81 98 LEU A O 1
ATOM 738 N N . LEU A 1 99 ? -0.704 5.537 -1.911 1.00 92.62 99 LEU A N 1
ATOM 739 C CA . LEU A 1 99 ? -1.004 6.169 -3.197 1.00 92.62 99 LEU A CA 1
ATOM 740 C C . LEU A 1 99 ? -2.220 5.540 -3.879 1.00 92.62 99 LEU A C 1
ATOM 742 O O . LEU A 1 99 ? -2.984 6.249 -4.528 1.00 92.62 99 LEU A O 1
ATOM 746 N N . LEU A 1 100 ? -2.409 4.224 -3.737 1.00 93.44 100 LEU A N 1
ATOM 747 C CA . LEU A 1 100 ? -3.615 3.554 -4.212 1.00 93.44 100 LEU A CA 1
ATOM 748 C C . LEU A 1 100 ? -4.855 4.090 -3.482 1.00 93.44 100 LEU A C 1
ATOM 750 O O . LEU A 1 100 ? -5.824 4.449 -4.148 1.00 93.44 100 LEU A O 1
ATOM 754 N N . ALA A 1 101 ? -4.798 4.198 -2.150 1.00 93.00 101 ALA A N 1
ATOM 755 C CA . ALA A 1 101 ? -5.886 4.724 -1.321 1.00 93.00 101 ALA A CA 1
ATOM 756 C C . ALA A 1 101 ? -6.235 6.195 -1.645 1.00 93.00 101 ALA A C 1
ATOM 758 O O . ALA A 1 101 ? -7.403 6.583 -1.666 1.00 93.00 101 ALA A O 1
ATOM 759 N N . GLN A 1 102 ? -5.232 7.006 -1.980 1.00 91.06 102 GLN A N 1
ATOM 760 C CA . GLN A 1 102 ? -5.414 8.405 -2.384 1.00 91.06 102 GLN A CA 1
ATOM 761 C C . GLN A 1 102 ? -5.828 8.574 -3.856 1.00 91.06 102 GLN A C 1
ATOM 763 O O . GLN A 1 102 ? -6.014 9.697 -4.318 1.00 91.06 102 GLN A O 1
ATOM 768 N N . SER A 1 103 ? -5.950 7.487 -4.623 1.00 89.94 103 SER A N 1
ATOM 769 C CA . SER A 1 103 ? -6.322 7.541 -6.038 1.00 89.94 103 SER A CA 1
ATOM 770 C C . SER A 1 103 ? -7.835 7.407 -6.253 1.00 89.94 103 SER A C 1
ATOM 772 O O . SER A 1 10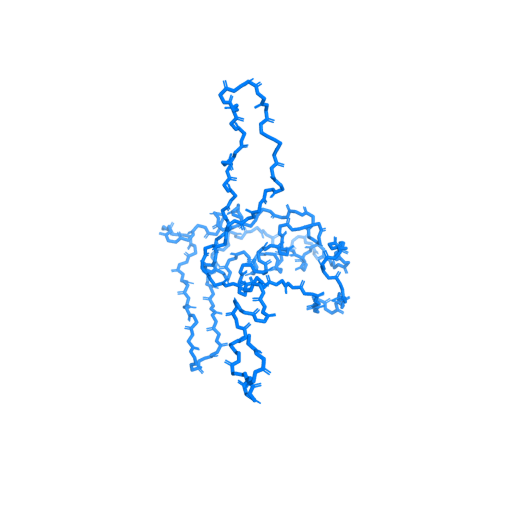3 ? -8.594 7.048 -5.349 1.00 89.94 103 SER A O 1
ATOM 774 N N . ALA A 1 104 ? -8.281 7.616 -7.497 1.00 86.25 104 ALA A N 1
ATOM 775 C CA . ALA A 1 104 ? -9.684 7.428 -7.871 1.00 86.25 104 ALA A CA 1
ATOM 776 C C . ALA A 1 104 ? -10.182 5.979 -7.680 1.00 86.25 104 ALA A C 1
ATOM 778 O O . ALA A 1 104 ? -11.390 5.772 -7.585 1.00 86.25 104 ALA A O 1
ATOM 779 N N . TRP A 1 105 ? -9.274 5.003 -7.517 1.00 89.12 105 TRP A N 1
ATOM 780 C CA . TRP A 1 105 ? -9.610 3.617 -7.174 1.00 89.12 105 TRP A CA 1
ATOM 781 C C . TRP A 1 105 ? -10.482 3.515 -5.910 1.00 89.12 105 TRP A C 1
ATOM 783 O O . TRP A 1 105 ? -11.411 2.713 -5.866 1.00 89.12 105 TRP A O 1
ATOM 793 N N . SER A 1 106 ? -10.239 4.373 -4.918 1.00 84.25 106 SER A N 1
ATOM 794 C CA . SER A 1 106 ? -10.960 4.429 -3.636 1.00 84.25 106 SER A CA 1
ATOM 795 C C . SER A 1 106 ? -11.624 5.778 -3.377 1.00 84.25 106 SER A C 1
ATOM 797 O O . SER A 1 106 ? -11.900 6.121 -2.232 1.00 84.25 106 SER A O 1
ATOM 799 N N . SER A 1 107 ? -11.930 6.535 -4.434 1.00 85.81 107 SER A N 1
ATOM 800 C CA . SER A 1 107 ? -12.563 7.860 -4.333 1.00 85.81 107 SER A CA 1
ATOM 801 C C . SER A 1 107 ? -11.714 8.926 -3.618 1.00 85.81 107 SER A C 1
ATOM 803 O O . SER A 1 107 ? -12.273 9.808 -2.974 1.00 85.81 107 SER A O 1
ATOM 805 N N . ASN A 1 108 ? -10.382 8.885 -3.777 1.00 86.56 108 ASN A N 1
ATOM 806 C CA . ASN A 1 108 ? -9.428 9.842 -3.192 1.00 86.56 108 ASN A CA 1
ATOM 807 C C . ASN A 1 108 ? -9.542 9.945 -1.659 1.00 86.56 108 ASN A C 1
ATOM 809 O O . ASN A 1 108 ? -9.823 11.009 -1.111 1.00 86.56 108 ASN A O 1
ATOM 813 N N . ASP A 1 109 ? -9.346 8.818 -0.976 1.00 89.12 109 ASP A N 1
ATOM 814 C CA . ASP A 1 109 ? -9.435 8.743 0.481 1.00 89.12 109 ASP A CA 1
ATOM 815 C C . ASP A 1 109 ? -8.310 9.537 1.166 1.00 89.12 109 ASP A C 1
ATOM 817 O O . ASP A 1 109 ? -7.152 9.506 0.737 1.00 89.12 109 ASP A O 1
ATOM 821 N N . ASP A 1 110 ? -8.650 10.228 2.256 1.00 89.31 110 ASP A N 1
ATOM 822 C CA . ASP A 1 110 ? -7.681 10.953 3.077 1.00 89.31 110 ASP A CA 1
ATOM 823 C C . ASP A 1 110 ? -7.049 10.014 4.114 1.00 89.31 110 ASP A C 1
ATOM 825 O O . ASP A 1 110 ? -7.557 9.786 5.220 1.00 89.31 110 ASP A O 1
ATOM 829 N N . THR A 1 111 ? -5.902 9.453 3.738 1.00 88.31 111 THR A N 1
ATOM 830 C CA . THR A 1 111 ? -5.145 8.538 4.594 1.00 88.31 111 THR A CA 1
ATOM 831 C C . THR A 1 111 ? -4.573 9.215 5.838 1.00 88.31 111 THR A C 1
ATOM 833 O O . THR A 1 111 ? -4.374 8.536 6.847 1.00 88.31 111 THR A O 1
ATOM 836 N N . ASP A 1 112 ? -4.282 10.519 5.779 1.00 87.12 112 ASP A N 1
ATOM 837 C CA . ASP A 1 112 ? -3.698 11.253 6.904 1.00 87.12 112 ASP A CA 1
ATOM 838 C C . ASP A 1 112 ? -4.767 11.509 7.966 1.00 87.12 112 ASP A C 1
ATOM 840 O O . ASP A 1 112 ? -4.552 11.187 9.138 1.00 87.12 112 ASP A O 1
ATOM 844 N N . PHE A 1 113 ? -5.969 11.917 7.549 1.00 88.25 113 PHE A N 1
ATOM 845 C CA . PHE A 1 113 ? -7.124 12.029 8.439 1.00 88.25 113 PHE A CA 1
ATOM 846 C C . PHE A 1 113 ? -7.410 10.717 9.188 1.00 88.25 113 PHE A C 1
ATOM 848 O O . PHE A 1 113 ? -7.611 10.713 10.405 1.00 88.25 113 PHE A O 1
ATOM 855 N N . ARG A 1 114 ? -7.365 9.566 8.500 1.00 88.19 114 ARG A N 1
ATOM 856 C CA . ARG A 1 114 ? -7.557 8.251 9.144 1.00 88.19 114 ARG A CA 1
ATOM 857 C C . ARG A 1 114 ? -6.502 7.956 10.211 1.00 88.19 114 ARG A C 1
ATOM 859 O O . ARG A 1 114 ? -6.832 7.412 11.266 1.00 88.19 114 ARG A O 1
ATOM 866 N N . ARG A 1 115 ? -5.240 8.319 9.967 1.00 85.69 115 ARG A N 1
ATOM 867 C CA . ARG A 1 115 ? -4.159 8.146 10.953 1.00 85.69 115 ARG A CA 1
ATOM 868 C C . ARG A 1 115 ? -4.325 9.063 12.156 1.00 85.69 115 ARG A C 1
ATOM 870 O O . ARG A 1 115 ? -4.076 8.633 13.281 1.00 85.69 115 ARG A O 1
ATOM 877 N N . GLU A 1 116 ? -4.757 10.300 11.936 1.00 84.62 116 GLU A N 1
ATOM 878 C CA . GLU A 1 116 ? -5.050 11.244 13.015 1.00 84.62 116 GLU A CA 1
ATOM 879 C C . GLU A 1 116 ? -6.213 10.752 13.883 1.00 84.62 116 GLU A C 1
ATOM 881 O O . GLU A 1 116 ? -6.118 10.766 15.113 1.00 84.62 116 GLU A O 1
ATOM 886 N N . MET A 1 117 ? -7.266 10.211 13.261 1.00 82.81 117 MET A N 1
ATOM 887 C CA . MET A 1 117 ? -8.390 9.577 13.958 1.00 82.81 117 MET A CA 1
ATOM 888 C C . MET A 1 117 ? -7.966 8.377 14.808 1.00 82.81 117 MET A C 1
ATOM 890 O O . MET A 1 117 ? -8.516 8.170 15.891 1.00 82.81 117 MET A O 1
ATOM 894 N N . ALA A 1 118 ? -6.949 7.625 14.382 1.00 80.69 118 ALA A 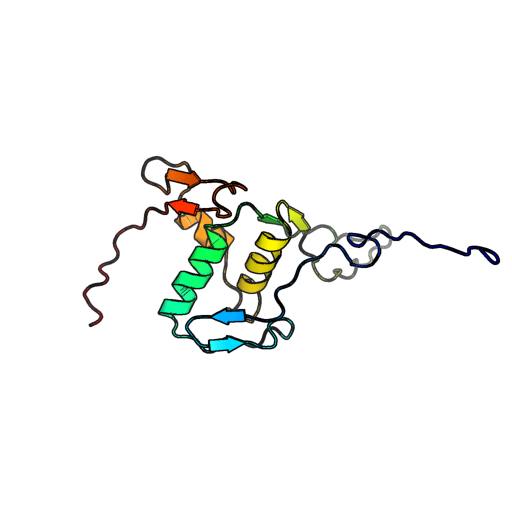N 1
ATOM 895 C CA . ALA A 1 118 ? -6.386 6.541 15.180 1.00 80.69 118 ALA A CA 1
ATOM 896 C C . ALA A 1 118 ? -5.625 7.041 16.428 1.00 80.69 118 ALA A C 1
ATOM 898 O O . ALA A 1 118 ? -5.391 6.256 17.349 1.00 80.69 118 ALA A O 1
ATOM 899 N N . ARG A 1 119 ? -5.264 8.330 16.523 1.00 78.12 119 ARG A N 1
ATOM 900 C CA . ARG A 1 119 ? -4.615 8.948 17.700 1.00 78.12 119 ARG A CA 1
ATOM 901 C C . ARG A 1 119 ? -3.389 8.173 18.200 1.00 78.12 119 ARG A C 1
ATOM 903 O O . ARG A 1 119 ? -3.267 7.872 19.391 1.00 78.12 119 ARG A O 1
ATOM 910 N N . PHE A 1 120 ? -2.485 7.810 17.294 1.00 74.19 120 PHE A N 1
ATOM 911 C CA . PHE A 1 120 ? -1.259 7.095 17.656 1.00 74.19 120 PHE A CA 1
ATOM 912 C C . PHE A 1 120 ? -0.450 7.854 18.717 1.00 74.19 120 PHE A C 1
ATOM 914 O O . PHE A 1 120 ? -0.210 9.052 18.590 1.00 74.19 120 PHE A O 1
ATOM 921 N N . GLY A 1 121 ? -0.027 7.157 19.774 1.00 66.56 121 GLY A N 1
ATOM 922 C CA . GLY A 1 121 ? 0.847 7.726 20.809 1.00 66.56 121 GLY A CA 1
ATOM 923 C C . GLY A 1 121 ? 0.172 8.688 21.797 1.00 66.56 121 GLY A C 1
ATOM 924 O O . GLY A 1 121 ? 0.854 9.214 22.674 1.00 66.56 121 GLY A O 1
ATOM 925 N N . GLN A 1 122 ? -1.147 8.899 21.711 1.00 74.06 122 GLN A N 1
ATOM 926 C CA . GLN A 1 122 ? -1.894 9.703 22.684 1.00 74.06 122 GLN A CA 1
ATOM 927 C C . GLN A 1 122 ? -2.484 8.844 23.822 1.00 74.06 122 GLN A C 1
ATOM 929 O O . GLN A 1 122 ? -2.840 7.678 23.601 1.00 74.06 122 GLN A O 1
ATOM 934 N N . PRO A 1 123 ? -2.660 9.397 25.042 1.00 65.69 123 PRO A N 1
ATOM 935 C CA . PRO A 1 123 ? -3.360 8.713 26.127 1.00 65.69 123 PRO A CA 1
ATOM 936 C C . PRO A 1 123 ? -4.789 8.337 25.703 1.00 65.69 123 PRO A C 1
ATOM 938 O O . PRO A 1 123 ? -5.611 9.200 25.418 1.00 65.69 123 PRO A O 1
ATOM 941 N N . GLY A 1 124 ? -5.078 7.035 25.631 1.00 64.88 124 GLY A N 1
ATOM 942 C CA . GLY A 1 124 ? -6.385 6.521 25.188 1.00 64.88 124 GLY A CA 1
ATOM 943 C C . GLY A 1 124 ? -6.546 6.355 23.670 1.00 64.88 124 GLY A C 1
ATOM 944 O O . GLY A 1 124 ? -7.578 5.853 23.239 1.00 64.88 124 GLY A O 1
ATOM 945 N N . GLY A 1 125 ? -5.542 6.708 22.865 1.00 66.12 125 GLY A N 1
ATOM 946 C CA . GLY A 1 125 ? -5.506 6.433 21.426 1.00 66.12 125 GLY A CA 1
ATOM 947 C C . GLY A 1 125 ? -4.882 5.078 21.083 1.00 66.12 125 GLY A C 1
ATOM 948 O O . GLY A 1 125 ? -4.684 4.233 21.958 1.00 66.12 125 GLY A O 1
ATOM 949 N N . SER A 1 126 ? -4.569 4.860 19.806 1.00 67.38 126 SER A N 1
ATOM 950 C CA . SER A 1 126 ? -3.913 3.638 19.324 1.00 67.38 126 SER A CA 1
ATOM 951 C C . SER A 1 126 ? -2.512 3.501 19.912 1.00 67.38 126 SER A C 1
ATOM 953 O O . SER A 1 126 ? -1.682 4.409 19.820 1.00 67.38 126 SER A O 1
ATOM 955 N N . ARG A 1 127 ? -2.259 2.367 20.571 1.00 58.50 127 ARG A N 1
ATOM 956 C CA . ARG A 1 127 ? -1.148 2.251 21.527 1.00 58.50 127 ARG A CA 1
ATOM 957 C C . ARG A 1 127 ? 0.100 1.577 20.973 1.00 58.50 127 ARG A C 1
ATOM 959 O O . ARG A 1 127 ? 1.172 1.800 21.522 1.00 58.50 127 ARG A O 1
ATOM 966 N N . ILE A 1 128 ? -0.018 0.716 19.957 1.00 72.62 128 ILE A N 1
ATOM 967 C CA . ILE A 1 128 ? 1.073 -0.208 19.616 1.00 72.62 128 ILE A CA 1
ATOM 968 C C . ILE A 1 128 ? 1.202 -0.376 18.102 1.00 72.62 128 ILE A C 1
ATOM 970 O O . ILE A 1 128 ? 0.335 -0.967 17.461 1.00 72.62 128 ILE A O 1
ATOM 974 N N . LEU A 1 129 ? 2.331 0.084 17.557 1.00 80.06 129 LEU A N 1
ATOM 975 C CA . LEU A 1 129 ? 2.854 -0.373 16.274 1.00 80.06 129 LEU A CA 1
ATOM 976 C C . LEU A 1 129 ? 3.890 -1.463 16.551 1.00 80.06 129 LEU A C 1
ATOM 978 O O . LEU A 1 129 ? 4.916 -1.224 17.184 1.00 80.06 129 LEU A O 1
ATOM 982 N N . ILE A 1 130 ? 3.600 -2.671 16.089 1.00 88.06 130 ILE A N 1
ATOM 983 C CA . ILE A 1 130 ? 4.527 -3.792 16.091 1.00 88.06 130 ILE A CA 1
ATOM 984 C C . ILE A 1 130 ? 5.241 -3.761 14.734 1.00 88.06 130 ILE A C 1
ATOM 986 O O . ILE A 1 130 ? 4.630 -4.120 13.721 1.00 88.06 130 ILE A O 1
ATOM 990 N N . PRO A 1 131 ? 6.514 -3.327 14.682 1.00 89.38 131 PRO A N 1
ATOM 991 C CA . PRO A 1 131 ? 7.217 -3.164 13.421 1.00 89.38 131 PRO A CA 1
ATOM 992 C C . PRO A 1 131 ? 7.438 -4.509 12.732 1.00 89.38 131 PRO A C 1
ATOM 994 O O . PRO A 1 131 ? 7.380 -5.584 13.351 1.00 89.38 131 PRO A O 1
ATOM 997 N N . PHE A 1 132 ? 7.732 -4.424 11.435 1.00 92.38 132 PHE A N 1
ATOM 998 C CA . PHE A 1 132 ? 8.066 -5.589 10.637 1.00 92.38 132 PHE A CA 1
ATOM 999 C C . PHE A 1 132 ? 9.240 -6.353 11.258 1.00 92.38 132 PHE A C 1
ATOM 1001 O O . PHE A 1 132 ? 10.285 -5.783 11.568 1.00 92.38 132 PHE A O 1
ATOM 1008 N N . SER A 1 133 ? 9.067 -7.662 11.421 1.00 93.25 133 SER A N 1
ATOM 1009 C CA . SER A 1 133 ? 10.136 -8.572 11.830 1.00 93.25 133 SER A CA 1
ATOM 1010 C C . SER A 1 133 ? 10.283 -9.676 10.799 1.00 93.25 133 SER A C 1
ATOM 1012 O O . SER A 1 133 ? 9.303 -10.344 10.477 1.00 93.25 133 SER A O 1
ATOM 1014 N N . SER A 1 134 ? 11.511 -9.930 10.344 1.00 93.25 134 SER A N 1
ATOM 1015 C CA . SER A 1 134 ? 11.805 -10.993 9.375 1.00 93.25 134 SER A CA 1
ATOM 1016 C C . SER A 1 134 ? 11.416 -12.390 9.871 1.00 93.25 134 SER A C 1
ATOM 1018 O O . SER A 1 134 ? 11.085 -13.246 9.056 1.00 93.25 134 SER A O 1
ATOM 1020 N N . GLN A 1 135 ? 11.410 -12.623 11.191 1.00 95.44 135 GLN A N 1
ATOM 1021 C CA . GLN A 1 135 ? 10.987 -13.905 11.771 1.00 95.44 135 GLN A CA 1
ATOM 1022 C C . GLN A 1 135 ? 9.473 -14.113 11.645 1.00 95.44 135 GLN A C 1
ATOM 1024 O O . GLN A 1 135 ? 9.027 -15.197 11.284 1.00 95.44 135 GLN A O 1
ATOM 1029 N N . ARG A 1 136 ? 8.680 -13.065 11.907 1.00 93.38 136 ARG A N 1
ATOM 1030 C CA . ARG A 1 136 ? 7.208 -13.113 11.827 1.00 93.38 136 ARG A CA 1
ATOM 1031 C C . ARG A 1 136 ? 6.673 -12.858 10.420 1.00 93.38 136 ARG A C 1
ATOM 1033 O O . ARG A 1 136 ? 5.536 -13.208 10.131 1.00 93.38 136 ARG A O 1
ATOM 1040 N N . LYS A 1 137 ? 7.484 -12.224 9.566 1.00 94.62 137 LYS A N 1
ATOM 1041 C CA . LYS A 1 137 ? 7.131 -11.756 8.218 1.00 94.62 137 LYS A CA 1
ATOM 1042 C C . LYS A 1 137 ? 5.875 -10.878 8.196 1.00 94.62 137 LYS A C 1
ATOM 1044 O O . LYS A 1 137 ? 5.146 -10.859 7.210 1.00 94.62 137 LYS A O 1
ATOM 1049 N N . SER A 1 138 ? 5.628 -10.145 9.278 1.00 93.00 138 SER A N 1
ATOM 1050 C CA . SER A 1 138 ? 4.449 -9.300 9.432 1.00 93.00 138 SER A CA 1
ATOM 1051 C C . SER A 1 138 ? 4.764 -8.026 10.208 1.00 93.00 138 SER A C 1
ATOM 1053 O O . SER A 1 138 ? 5.679 -7.986 11.038 1.00 93.00 138 SER A O 1
ATOM 1055 N N . MET A 1 139 ? 3.981 -6.995 9.904 1.00 92.94 139 MET A N 1
ATOM 1056 C CA . MET A 1 139 ? 3.798 -5.780 10.691 1.00 92.94 139 MET A CA 1
ATOM 1057 C C . MET A 1 139 ? 2.365 -5.803 11.230 1.00 92.94 139 MET A C 1
ATOM 1059 O O . MET A 1 139 ? 1.470 -6.368 10.597 1.00 92.94 139 MET A O 1
ATOM 1063 N N . THR A 1 140 ? 2.133 -5.237 12.408 1.00 91.75 140 THR A N 1
ATOM 1064 C CA . THR A 1 140 ? 0.791 -5.184 12.998 1.00 91.75 140 THR A CA 1
ATOM 1065 C C . THR A 1 140 ? 0.610 -3.885 13.753 1.00 91.75 140 THR A C 1
ATOM 1067 O O . THR A 1 140 ? 1.539 -3.392 14.387 1.00 91.75 140 THR A O 1
ATOM 1070 N N . VAL A 1 141 ? -0.600 -3.344 13.714 1.00 89.06 141 VAL A N 1
ATOM 1071 C CA . VAL A 1 141 ? -0.972 -2.151 14.462 1.00 89.06 141 VAL A CA 1
ATOM 1072 C C . VAL A 1 141 ? -2.208 -2.449 15.301 1.00 89.06 141 VAL A C 1
ATOM 1074 O O . VAL A 1 141 ? -3.146 -3.089 14.828 1.00 89.06 141 VAL A O 1
ATOM 1077 N N . LEU A 1 142 ? -2.197 -2.016 16.560 1.00 88.19 142 LEU A N 1
ATOM 1078 C CA . LEU A 1 142 ? -3.362 -2.066 17.433 1.00 88.19 142 LEU A CA 1
ATOM 1079 C C . LEU A 1 142 ? -4.020 -0.689 17.454 1.00 88.19 142 LEU A C 1
ATOM 1081 O O . LEU A 1 142 ? -3.486 0.246 18.061 1.00 88.19 142 LEU A O 1
ATOM 1085 N N . VAL A 1 143 ? -5.178 -0.595 16.801 1.00 85.62 143 VAL A N 1
ATOM 1086 C CA . VAL A 1 143 ? -5.959 0.640 16.707 1.00 85.62 143 VAL A CA 1
ATOM 1087 C C . VAL A 1 143 ? -7.063 0.641 17.758 1.00 85.62 143 VAL A C 1
ATOM 1089 O O . VAL A 1 143 ? -7.833 -0.315 17.842 1.00 85.62 143 VAL A O 1
ATOM 1092 N N . ASN A 1 144 ? -7.140 1.699 18.569 1.00 82.00 144 ASN A N 1
ATOM 1093 C CA . ASN A 1 144 ? -8.261 1.880 19.490 1.00 82.00 144 ASN A CA 1
ATOM 1094 C C . ASN A 1 144 ? -9.384 2.627 18.769 1.00 82.00 144 ASN A C 1
ATOM 1096 O O . ASN A 1 144 ? -9.216 3.797 18.424 1.00 82.00 144 ASN A O 1
ATOM 1100 N N . LYS A 1 145 ? -10.521 1.964 18.554 1.00 74.56 145 LYS A N 1
ATOM 1101 C CA . LYS A 1 145 ? -11.701 2.596 17.967 1.00 74.56 145 LYS A CA 1
ATOM 1102 C C . LYS A 1 145 ? -12.680 3.014 19.058 1.00 74.56 145 LYS A C 1
ATOM 1104 O O . LYS A 1 145 ? -13.007 2.179 19.902 1.00 74.56 145 LYS A O 1
ATOM 1109 N N . PRO A 1 146 ? -13.217 4.246 19.022 1.00 66.75 146 PRO A N 1
ATOM 1110 C CA . PRO A 1 146 ? -14.431 4.531 19.765 1.00 66.75 146 PRO A CA 1
ATOM 1111 C C . PRO A 1 146 ? -15.536 3.621 19.215 1.00 66.75 146 PRO A C 1
ATOM 1113 O O . PRO A 1 146 ? -15.754 3.562 18.004 1.00 66.75 146 PRO A O 1
ATOM 1116 N N . THR A 1 147 ? -16.189 2.862 20.090 1.00 55.69 147 THR A N 1
ATOM 1117 C CA . THR A 1 147 ? -17.375 2.071 19.750 1.00 55.69 147 THR A CA 1
ATOM 1118 C C . THR A 1 147 ? -18.459 3.016 19.253 1.00 55.69 147 THR A C 1
ATOM 1120 O O . THR A 1 147 ? -19.098 3.702 20.043 1.00 55.69 147 THR A O 1
ATOM 1123 N N . VAL A 1 148 ? -18.637 3.075 17.938 1.00 59.03 148 VAL A N 1
ATOM 1124 C CA . VAL A 1 148 ? -19.900 3.492 17.331 1.00 59.03 148 VAL A CA 1
ATOM 1125 C C . VAL A 1 148 ? -20.719 2.214 17.235 1.00 59.03 148 VAL A C 1
ATOM 1127 O O . VAL A 1 148 ? -20.223 1.242 16.666 1.00 59.03 148 VAL A O 1
ATOM 1130 N N . ASP A 1 149 ? -21.892 2.181 17.863 1.00 44.34 149 ASP A N 1
ATOM 1131 C CA . ASP A 1 149 ? -22.748 1.000 17.990 1.00 44.34 149 ASP A CA 1
ATOM 1132 C C . ASP A 1 149 ? -22.945 0.283 16.647 1.00 44.34 149 ASP A C 1
ATOM 1134 O O . ASP A 1 149 ? -23.729 0.670 15.787 1.00 44.34 149 ASP A O 1
ATOM 1138 N N . VAL A 1 150 ? -22.202 -0.810 16.465 1.00 52.72 150 VAL A N 1
ATOM 1139 C CA . VAL A 1 150 ? -22.224 -1.650 15.257 1.00 52.72 150 VAL A CA 1
ATOM 1140 C C . VAL A 1 150 ? -23.481 -2.542 15.222 1.00 52.72 150 VAL A C 1
ATOM 1142 O O . VAL A 1 150 ? -23.673 -3.308 14.280 1.00 52.72 150 VAL A O 1
ATOM 1145 N N . LEU A 1 151 ? -24.346 -2.456 16.239 1.00 44.78 151 LEU A N 1
ATOM 1146 C CA . LEU A 1 151 ? -25.483 -3.355 16.451 1.00 44.78 151 LEU A CA 1
ATOM 1147 C C . LEU A 1 151 ? -26.806 -2.894 15.813 1.00 44.78 151 LEU A C 1
ATOM 1149 O O . LEU A 1 151 ? -27.731 -3.694 15.774 1.00 44.78 151 LEU A O 1
ATOM 1153 N N . GLU A 1 152 ? -26.913 -1.682 15.260 1.00 39.56 152 GLU A N 1
ATOM 1154 C CA . GLU A 1 152 ? -28.185 -1.184 14.685 1.00 39.56 152 GLU A CA 1
ATOM 1155 C C . GLU A 1 152 ? -28.370 -1.434 13.172 1.00 39.56 152 GLU A C 1
ATOM 1157 O O . GLU A 1 152 ? -29.278 -0.881 12.559 1.00 39.56 152 GLU A O 1
ATOM 1162 N N . SER A 1 153 ? -27.531 -2.254 12.527 1.00 41.34 153 SER A N 1
ATOM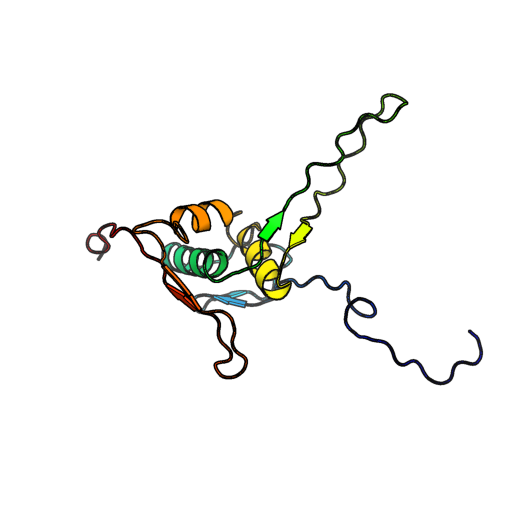 1163 C CA . SER A 1 153 ? -27.633 -2.505 11.069 1.00 41.34 153 SER A CA 1
ATOM 1164 C C . SER A 1 153 ? -27.639 -3.982 10.656 1.00 41.34 153 SER A C 1
ATOM 1166 O O . SER A 1 153 ? -27.196 -4.321 9.556 1.00 41.34 153 SER A O 1
ATOM 1168 N N . LEU A 1 154 ? -28.155 -4.852 11.528 1.00 38.28 154 LEU A N 1
ATOM 1169 C CA . LEU A 1 154 ? -28.627 -6.202 11.180 1.00 38.28 154 LEU A CA 1
ATOM 1170 C C . LEU A 1 154 ? -30.157 -6.218 11.180 1.00 38.28 154 LEU A C 1
ATOM 1172 O O . LEU A 1 154 ? -30.715 -6.942 10.328 1.00 38.28 154 LEU A O 1
#

Foldseek 3Di:
DPDDPDDDDDCAVTVDVNADADQWDQFPNFTDRGLPVVPAGDDDPVSLVVLLLCLLFQDPKDWDFDPPDQDQPPVRDGDPPDPRDIDIDDDNNSVNSVVSCCGSNPPRDDSVVSNVQQVEPDDQHFDDWADADPVVNDTDTRGRDDDPPPPPPD

pLDDT: mean 81.09, std 14.63, range [38.28, 95.44]

Sequence (154 aa):
MGNATNICSDKTGTLTQNRMTVLKGLFADTRCDDTINRVPILVSKRALEFILEGIACCSTARIVYNNSDGGIDEDGNEIIKEEKTPTIIGNKTEAALLLLAQSAWSSNDDTDFRREMARFGQPGGSRILIPFSSQRKSMTVLVNKPTVDVLESL

Radius of gyration: 20.31 Å; chains: 1; bounding box: 62×51×54 Å

InterPro domains:
  IPR018303 P-type ATPase, phosphorylation site [PS00154] (10-16)
  IPR023214 HAD superfamily [G3DSA:3.40.50.1000] (5-17)
  IPR023299 P-type ATPase, cytoplasmic domain N [G3DSA:3.40.1110.10] (18-145)
  IPR023299 P-type ATPase, cytoplasmic domain N [SSF81660] (15-146)